Protein AF-A0A2M7Q7H4-F1 (afdb_monomer_lite)

Organism: NCBI:txid1975062

Sequence (60 aa):
MKIGIILQSNKPEHAWNTFRFGITALKAGHQAEIFLMSEGSELDTIPDSENFDISVKVAE

pLDDT: mean 97.27, std 1.38, range [92.12, 98.56]

Radius of gyration: 11.13 Å; chains: 1; bounding box: 21×21×29 Å

InterPro domains:
  IPR027396 DsrEFH-like [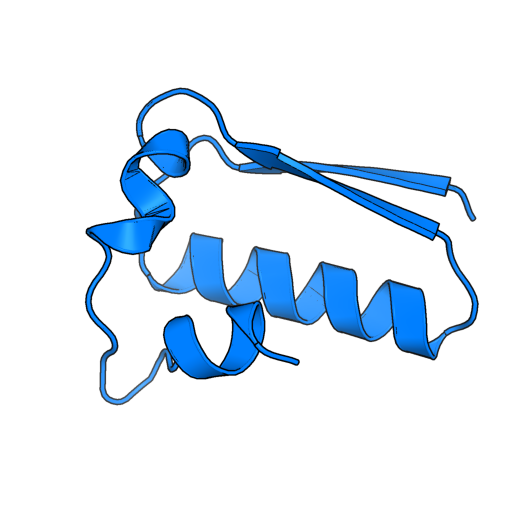SSF75169] (1-40)

Secondary structure (DSSP, 8-state):
-EEEEEE----HHHHHHHHHHHHHHHHTT-EEEEEE-GGGGGGGG----SS--HHHHHT-

Structure (mmCIF, N/CA/C/O backbone):
data_AF-A0A2M7Q7H4-F1
#
_entry.id   AF-A0A2M7Q7H4-F1
#
loop_
_atom_site.group_PDB
_atom_site.id
_atom_site.type_symbol
_atom_site.label_atom_id
_atom_site.label_alt_id
_atom_site.label_comp_id
_atom_site.label_asym_id
_atom_site.label_entity_id
_atom_site.label_seq_id
_atom_site.pdbx_PDB_ins_code
_atom_site.Cartn_x
_atom_site.Cartn_y
_atom_site.Cartn_z
_atom_site.occupancy
_atom_site.B_iso_or_equiv
_atom_site.auth_seq_id
_atom_site.auth_comp_id
_atom_site.auth_asym_id
_atom_site.auth_atom_id
_atom_site.pdbx_PDB_model_num
ATOM 1 N N . MET A 1 1 ? -7.583 8.578 14.606 1.00 96.69 1 MET A N 1
ATOM 2 C CA . MET A 1 1 ? -7.510 9.819 13.793 1.00 96.69 1 MET A CA 1
ATOM 3 C C . MET A 1 1 ? -8.187 9.569 12.447 1.00 96.69 1 MET A C 1
ATOM 5 O O . MET A 1 1 ? -8.478 8.411 12.170 1.00 96.69 1 MET A O 1
ATOM 9 N N . LYS A 1 2 ? -8.448 10.608 11.640 1.00 98.19 2 LYS A N 1
ATOM 10 C CA . LYS A 1 2 ? -8.822 10.465 10.220 1.00 98.19 2 LYS A CA 1
ATOM 11 C C . LYS A 1 2 ? -7.614 10.837 9.366 1.00 98.19 2 LYS A C 1
ATOM 13 O O . LYS A 1 2 ? -7.089 11.934 9.539 1.00 98.19 2 LYS A O 1
ATOM 18 N N . ILE A 1 3 ? -7.156 9.925 8.517 1.00 98.44 3 ILE A N 1
ATOM 19 C CA . ILE A 1 3 ? -5.927 10.065 7.734 1.00 98.44 3 ILE A CA 1
ATOM 20 C C . ILE A 1 3 ? -6.281 9.933 6.254 1.00 98.44 3 ILE A C 1
ATOM 22 O O . ILE A 1 3 ? -6.799 8.902 5.839 1.00 98.44 3 ILE A O 1
ATOM 26 N N . GLY A 1 4 ? -5.992 10.971 5.472 1.00 98.38 4 GLY A N 1
ATOM 27 C CA . GLY A 1 4 ? -6.011 10.908 4.012 1.00 98.38 4 GLY A CA 1
ATOM 28 C C . GLY A 1 4 ? -4.590 10.730 3.487 1.00 98.38 4 GLY A C 1
ATOM 29 O O . GLY A 1 4 ? -3.684 11.439 3.925 1.00 98.38 4 GLY A O 1
ATOM 30 N N . ILE A 1 5 ? -4.389 9.788 2.572 1.00 98.44 5 ILE A N 1
ATOM 31 C CA . ILE A 1 5 ? -3.100 9.505 1.936 1.00 98.44 5 ILE A CA 1
ATOM 32 C C . ILE A 1 5 ? -3.281 9.684 0.433 1.00 98.44 5 ILE A C 1
ATOM 34 O O . ILE A 1 5 ? -4.222 9.143 -0.134 1.00 98.44 5 ILE A O 1
ATOM 38 N N . ILE A 1 6 ? -2.390 10.425 -0.223 1.00 98.31 6 ILE A N 1
ATOM 39 C CA . ILE A 1 6 ? -2.406 10.569 -1.682 1.00 98.31 6 ILE A CA 1
ATOM 40 C C . ILE A 1 6 ? -1.237 9.766 -2.245 1.00 98.31 6 ILE A C 1
ATOM 42 O O . ILE A 1 6 ? -0.083 10.052 -1.925 1.00 98.31 6 ILE A O 1
ATOM 46 N N . LEU A 1 7 ? -1.534 8.784 -3.095 1.00 98.38 7 LEU A N 1
ATOM 47 C CA . LEU A 1 7 ? -0.529 8.029 -3.836 1.00 98.38 7 LEU A CA 1
ATOM 48 C C . LEU A 1 7 ? -0.514 8.512 -5.287 1.00 98.38 7 LEU A C 1
ATOM 50 O O . LEU A 1 7 ? -1.455 8.268 -6.038 1.00 98.38 7 LEU A O 1
ATOM 54 N N . GLN A 1 8 ? 0.563 9.205 -5.668 1.00 98.12 8 GLN A N 1
ATOM 55 C CA . GLN A 1 8 ? 0.758 9.731 -7.028 1.00 98.12 8 GLN A CA 1
ATOM 56 C C . GLN A 1 8 ? 1.797 8.965 -7.858 1.00 98.12 8 GLN A C 1
ATOM 58 O O . GLN A 1 8 ? 2.024 9.317 -9.011 1.00 98.12 8 GLN A O 1
ATOM 63 N N . SER A 1 9 ? 2.460 7.966 -7.268 1.00 97.06 9 SER A N 1
ATOM 64 C CA . SER A 1 9 ? 3.606 7.262 -7.851 1.00 97.06 9 SER A CA 1
ATOM 65 C C . SER A 1 9 ? 3.316 5.775 -7.985 1.00 97.06 9 SER A C 1
ATOM 67 O O . SER A 1 9 ? 2.719 5.188 -7.085 1.00 97.06 9 SER A O 1
ATOM 69 N N . ASN A 1 10 ? 3.819 5.165 -9.057 1.00 96.25 10 ASN A N 1
ATOM 70 C CA . ASN A 1 10 ? 3.761 3.720 -9.282 1.00 96.25 10 ASN A CA 1
ATOM 71 C C . ASN A 1 10 ? 5.038 2.968 -8.855 1.00 96.25 10 ASN A C 1
ATOM 73 O O . ASN A 1 10 ? 5.221 1.802 -9.205 1.00 96.25 10 ASN A O 1
ATOM 77 N N . LYS A 1 11 ? 5.948 3.609 -8.108 1.00 97.44 11 LYS A N 1
ATOM 78 C CA . LYS A 1 11 ? 7.126 2.912 -7.575 1.00 97.44 11 LYS A CA 1
ATOM 79 C C . LYS A 1 11 ? 6.673 1.819 -6.598 1.00 97.44 11 LYS A C 1
ATOM 81 O O . LYS A 1 11 ? 5.968 2.161 -5.644 1.00 97.44 11 LYS A O 1
ATOM 86 N N . PRO A 1 12 ? 7.127 0.559 -6.752 1.00 97.50 12 PRO A N 1
ATOM 87 C CA . PRO A 1 12 ? 6.686 -0.541 -5.897 1.00 97.50 12 PRO A CA 1
ATOM 88 C C . PRO A 1 12 ? 6.836 -0.259 -4.398 1.00 97.50 12 PRO A C 1
ATOM 90 O O . PRO A 1 12 ? 5.897 -0.449 -3.632 1.00 97.50 12 PRO A O 1
ATOM 93 N N . GLU A 1 13 ? 7.978 0.302 -3.991 1.00 97.69 13 GLU A N 1
ATOM 94 C CA . GLU A 1 13 ? 8.235 0.694 -2.601 1.00 97.69 13 GLU A CA 1
ATOM 95 C C . GLU A 1 13 ? 7.210 1.706 -2.072 1.00 97.69 13 GLU A C 1
ATOM 97 O O . GLU A 1 13 ? 6.753 1.598 -0.934 1.00 97.69 13 GLU A O 1
ATOM 102 N N . HIS A 1 14 ? 6.842 2.699 -2.886 1.00 97.94 14 HIS A N 1
ATOM 103 C CA . HIS A 1 14 ? 5.910 3.746 -2.477 1.00 97.94 14 HIS A CA 1
ATOM 104 C C . HIS A 1 14 ? 4.506 3.173 -2.294 1.00 97.94 14 HIS A C 1
ATOM 106 O O . HIS A 1 14 ? 3.907 3.384 -1.242 1.00 97.94 14 HIS A O 1
ATOM 112 N N . ALA A 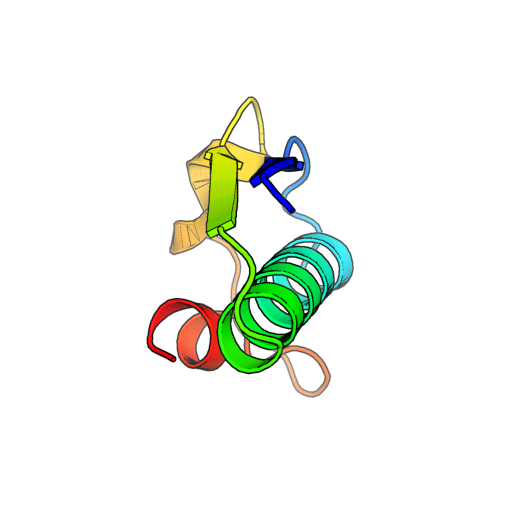1 15 ? 4.015 2.410 -3.276 1.00 97.88 15 ALA A N 1
ATOM 113 C CA . ALA A 1 15 ? 2.719 1.744 -3.184 1.00 97.88 15 ALA A CA 1
ATOM 114 C C . ALA A 1 15 ? 2.671 0.827 -1.954 1.00 97.88 15 ALA A C 1
ATOM 116 O O . ALA A 1 15 ? 1.790 0.958 -1.104 1.00 97.88 15 ALA A O 1
ATOM 117 N N . TRP A 1 16 ? 3.684 -0.025 -1.792 1.00 98.25 16 TRP A N 1
ATOM 118 C CA . TRP A 1 16 ? 3.774 -0.958 -0.675 1.00 98.25 16 TRP A CA 1
ATOM 119 C C . TRP A 1 16 ? 3.795 -0.262 0.694 1.00 98.25 16 TRP A C 1
ATOM 121 O O . TRP A 1 16 ? 3.041 -0.632 1.598 1.00 98.25 16 TRP A O 1
ATOM 131 N N . ASN A 1 17 ? 4.606 0.790 0.852 1.00 98.31 17 ASN A N 1
ATOM 132 C CA . ASN A 1 17 ? 4.663 1.568 2.089 1.00 98.31 17 ASN A CA 1
ATOM 133 C C . ASN A 1 17 ? 3.347 2.312 2.369 1.00 98.31 17 ASN A C 1
ATOM 135 O O . ASN A 1 17 ? 2.931 2.388 3.528 1.00 98.31 17 ASN A O 1
ATOM 139 N N . THR A 1 18 ? 2.663 2.817 1.336 1.00 98.44 18 THR A N 1
ATOM 140 C CA . THR A 1 18 ? 1.343 3.449 1.469 1.00 98.44 18 THR A CA 1
ATOM 141 C C . THR A 1 18 ? 0.316 2.478 2.046 1.00 98.44 18 THR A C 1
ATOM 143 O O . THR A 1 18 ? -0.326 2.813 3.047 1.00 98.44 18 THR A O 1
ATOM 146 N N . PHE A 1 19 ? 0.199 1.266 1.495 1.00 98.12 19 PHE A N 1
ATOM 147 C CA . PHE A 1 19 ? -0.730 0.267 2.030 1.00 98.12 19 PHE A CA 1
ATOM 148 C C . PHE A 1 19 ? -0.325 -0.193 3.427 1.00 98.12 19 PHE A C 1
ATOM 150 O O . PHE A 1 19 ? -1.161 -0.206 4.328 1.00 98.12 19 PHE A O 1
ATOM 157 N N . ARG A 1 20 ? 0.965 -0.463 3.672 1.00 98.12 20 ARG A N 1
ATOM 158 C CA . ARG A 1 20 ? 1.450 -0.810 5.018 1.00 98.12 20 ARG A CA 1
ATOM 159 C C . ARG A 1 20 ? 1.083 0.230 6.068 1.00 98.12 20 ARG A C 1
ATOM 161 O O . ARG A 1 20 ? 0.674 -0.138 7.172 1.00 98.12 20 ARG A O 1
ATOM 168 N N . PHE A 1 21 ? 1.239 1.513 5.753 1.00 98.50 21 PHE A N 1
ATOM 169 C CA . PHE A 1 21 ? 0.878 2.588 6.667 1.00 98.50 21 PHE A CA 1
ATOM 170 C C . PHE A 1 21 ? -0.640 2.662 6.879 1.00 98.50 21 PHE A C 1
ATOM 172 O O . PHE A 1 21 ? -1.081 2.707 8.027 1.00 98.50 21 PHE A O 1
ATOM 179 N N . GLY A 1 22 ? -1.432 2.591 5.802 1.00 98.50 22 GLY A N 1
ATOM 180 C CA . GLY A 1 22 ? -2.896 2.568 5.868 1.00 98.50 22 GLY A CA 1
ATOM 181 C C . GLY A 1 22 ? -3.427 1.425 6.737 1.00 98.50 22 GLY A C 1
ATOM 182 O O . GLY A 1 22 ? -4.156 1.668 7.695 1.00 98.50 22 GLY A O 1
ATOM 183 N N . ILE A 1 23 ? -2.972 0.196 6.487 1.00 98.38 23 ILE A N 1
ATOM 184 C CA . ILE A 1 23 ? -3.320 -1.000 7.270 1.00 98.38 23 ILE A CA 1
ATOM 185 C C . ILE A 1 23 ? -2.935 -0.827 8.741 1.00 98.38 23 IL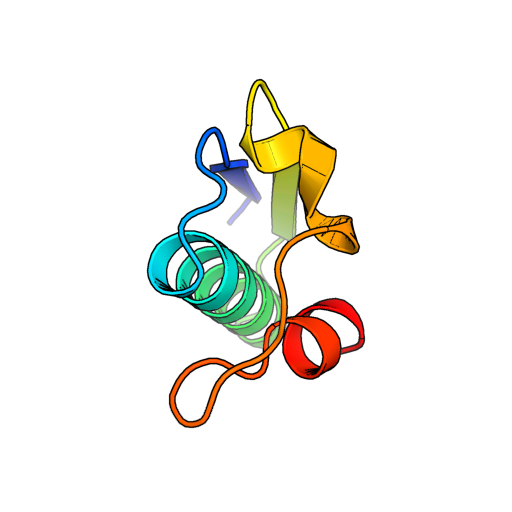E A C 1
ATOM 187 O O . ILE A 1 23 ? -3.719 -1.134 9.638 1.00 98.38 23 ILE A O 1
ATOM 191 N N . THR A 1 24 ? -1.730 -0.320 9.017 1.00 98.50 24 THR A N 1
ATOM 192 C CA . THR A 1 24 ? -1.271 -0.097 10.397 1.00 98.50 24 THR A CA 1
ATOM 193 C C . THR A 1 24 ? -2.159 0.920 11.112 1.00 98.50 24 THR A C 1
ATOM 195 O O . THR A 1 24 ? -2.533 0.705 12.265 1.00 98.50 24 THR A O 1
ATOM 198 N N . ALA A 1 25 ? -2.548 1.999 10.429 1.00 98.56 25 ALA A N 1
ATOM 199 C CA . ALA A 1 25 ? -3.475 2.984 10.968 1.00 98.56 25 ALA A CA 1
ATOM 200 C C . ALA A 1 25 ? -4.852 2.367 11.265 1.00 98.56 25 ALA A C 1
ATOM 202 O O . ALA A 1 25 ? -5.394 2.592 12.348 1.00 98.56 25 ALA A O 1
ATOM 203 N N . LEU A 1 26 ? -5.386 1.544 10.355 1.00 98.19 26 LEU A N 1
ATOM 204 C CA . LEU A 1 26 ? -6.642 0.820 10.573 1.00 98.19 26 LEU A CA 1
ATOM 205 C C . LEU A 1 26 ? -6.549 -0.107 11.796 1.00 98.19 26 LEU A C 1
ATOM 207 O O . LEU A 1 26 ? -7.402 -0.047 12.681 1.00 98.19 26 LEU A O 1
ATOM 211 N N . LYS A 1 27 ? -5.468 -0.891 11.914 1.00 98.12 27 LYS A N 1
ATOM 212 C CA . LYS A 1 27 ? -5.209 -1.774 13.068 1.00 98.12 27 LYS A CA 1
ATOM 213 C C . LYS A 1 27 ? -5.062 -1.012 14.388 1.00 98.12 27 LYS A C 1
ATOM 215 O O . LYS A 1 27 ? -5.427 -1.535 15.436 1.00 98.12 27 LYS A O 1
ATOM 220 N N . ALA A 1 28 ? -4.580 0.228 14.348 1.00 98.44 28 ALA A N 1
ATOM 221 C CA . ALA A 1 28 ? -4.509 1.121 15.505 1.00 98.44 28 ALA A CA 1
ATOM 222 C C . ALA A 1 28 ? -5.855 1.802 15.851 1.00 98.44 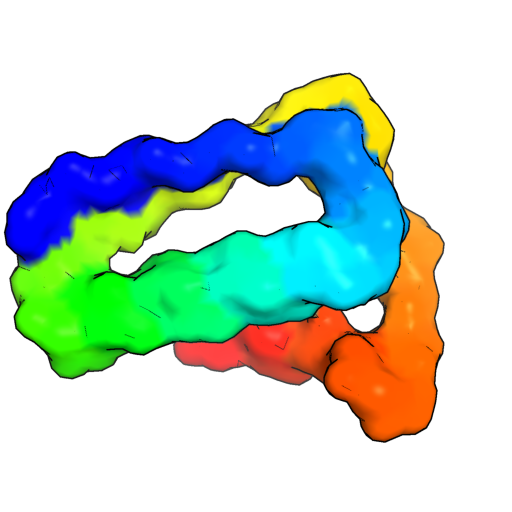28 ALA A C 1
ATOM 224 O O . ALA A 1 28 ? -5.900 2.690 16.705 1.00 98.44 28 ALA A O 1
ATOM 225 N N . GLY A 1 29 ? -6.961 1.429 15.194 1.00 98.44 29 GLY A N 1
ATOM 226 C CA . GLY A 1 29 ? -8.286 2.009 15.426 1.00 98.44 29 GLY A CA 1
ATOM 227 C C . GLY A 1 29 ? -8.449 3.410 14.831 1.00 98.44 29 GLY A C 1
ATOM 228 O O . GLY A 1 29 ? -9.212 4.233 15.344 1.00 98.44 29 GLY A O 1
ATOM 229 N N . HIS A 1 30 ? -7.684 3.746 13.793 1.00 98.56 30 HIS A N 1
ATOM 230 C CA . HIS A 1 30 ? -7.846 4.985 13.036 1.00 98.56 30 HIS A CA 1
ATOM 231 C C . HIS A 1 30 ? -8.620 4.736 11.739 1.00 98.56 30 HIS A C 1
ATOM 233 O O . HIS A 1 30 ? -8.746 3.607 11.284 1.00 98.56 30 HIS A O 1
ATOM 239 N N . GLN A 1 31 ? -9.136 5.806 11.137 1.00 98.38 31 GLN A N 1
ATOM 240 C CA . GLN A 1 31 ? -9.686 5.778 9.787 1.00 98.38 31 GLN A CA 1
ATOM 241 C C . GLN A 1 31 ? -8.587 6.203 8.810 1.00 98.38 31 GLN A C 1
ATOM 243 O O . GLN A 1 31 ? -7.948 7.237 9.030 1.00 98.38 31 GLN A O 1
ATOM 248 N N . ALA A 1 32 ? -8.396 5.433 7.743 1.00 98.19 32 ALA A N 1
ATOM 249 C CA . ALA A 1 32 ? -7.472 5.738 6.661 1.00 98.19 32 ALA A CA 1
ATOM 250 C C . ALA A 1 32 ? -8.204 5.667 5.316 1.00 98.19 32 ALA A C 1
ATOM 252 O O . ALA A 1 32 ? -8.992 4.752 5.092 1.00 98.19 32 ALA A O 1
ATOM 253 N N . GLU A 1 33 ? -7.942 6.633 4.443 1.00 98.31 33 GLU A N 1
ATOM 254 C CA . GLU A 1 33 ? -8.459 6.685 3.077 1.00 98.31 33 GLU A CA 1
ATOM 255 C C . GLU A 1 33 ? -7.297 6.994 2.131 1.00 98.31 33 GLU A C 1
ATOM 257 O O . GLU A 1 33 ? -6.515 7.916 2.381 1.00 98.31 33 GLU A O 1
ATOM 262 N N . ILE A 1 34 ? -7.152 6.192 1.077 1.00 98.12 34 ILE A N 1
ATOM 263 C CA . ILE A 1 34 ? -6.082 6.330 0.088 1.00 98.12 34 ILE A CA 1
ATOM 264 C C . ILE A 1 34 ? -6.701 6.838 -1.213 1.00 98.12 34 ILE A C 1
ATOM 266 O O . ILE A 1 34 ? -7.576 6.194 -1.784 1.00 98.12 34 ILE A O 1
ATOM 270 N N . PHE A 1 35 ? -6.217 7.977 -1.693 1.00 98.25 35 PHE A N 1
ATOM 271 C CA . PHE A 1 35 ? -6.581 8.564 -2.974 1.00 98.25 35 PHE A CA 1
ATOM 272 C C . PHE A 1 35 ? -5.493 8.246 -3.996 1.00 98.25 35 PHE A C 1
ATOM 274 O O . PHE A 1 35 ? -4.354 8.706 -3.874 1.00 98.25 35 PHE A O 1
ATOM 281 N N . LEU A 1 36 ? -5.853 7.456 -5.003 1.00 98.00 36 LEU A N 1
ATOM 282 C CA . LEU A 1 36 ? -4.980 7.129 -6.124 1.00 98.00 36 LEU A CA 1
ATOM 283 C C . LEU A 1 36 ? -5.092 8.217 -7.193 1.00 98.00 36 LEU A C 1
ATOM 285 O O . LEU A 1 36 ? -6.194 8.580 -7.605 1.00 98.00 36 LEU A O 1
ATOM 289 N N . MET A 1 37 ? -3.959 8.760 -7.630 1.00 97.75 37 MET A N 1
ATOM 290 C CA . MET A 1 37 ? -3.904 9.820 -8.639 1.00 97.75 37 MET A CA 1
ATOM 291 C C . MET A 1 37 ? -2.681 9.646 -9.542 1.00 97.75 37 MET A C 1
ATOM 293 O O . MET A 1 37 ? -1.700 9.029 -9.135 1.00 97.75 37 MET A O 1
ATOM 297 N N . SER A 1 38 ? -2.692 10.259 -10.728 1.00 97.38 38 SER A N 1
ATOM 298 C CA . SER A 1 38 ? -1.553 10.237 -11.663 1.00 97.38 38 SER A CA 1
ATOM 299 C C . SER A 1 38 ? -1.050 8.803 -11.901 1.00 97.38 38 SER A C 1
ATOM 301 O O . SER A 1 38 ? -1.856 7.919 -12.136 1.00 97.38 38 SER A O 1
ATOM 303 N N . GLU A 1 39 ? 0.251 8.523 -11.797 1.00 97.56 39 GLU A N 1
ATOM 304 C CA . GLU A 1 39 ? 0.779 7.159 -11.964 1.00 97.56 39 GLU A CA 1
ATOM 305 C C . GLU A 1 39 ? 0.257 6.184 -10.897 1.00 97.56 39 GLU A C 1
ATOM 307 O O . GLU A 1 39 ? 0.167 4.987 -11.143 1.00 97.56 39 GLU A O 1
ATOM 312 N N . GLY A 1 40 ? -0.116 6.686 -9.718 1.00 96.75 40 GLY A N 1
ATOM 313 C CA . GLY A 1 40 ? -0.691 5.872 -8.651 1.00 96.75 40 GLY A CA 1
ATOM 314 C C . GLY A 1 40 ? -2.078 5.310 -8.977 1.00 96.75 40 GLY A C 1
ATOM 315 O O . GLY A 1 40 ? -2.500 4.375 -8.302 1.00 96.75 40 GLY A O 1
ATOM 316 N N . SER A 1 41 ? -2.787 5.832 -9.993 1.00 97.25 41 SER A N 1
ATOM 317 C CA . SER A 1 41 ? -4.057 5.240 -10.448 1.00 97.25 41 SER A CA 1
ATOM 318 C C . SER A 1 41 ? -3.873 3.928 -11.202 1.00 97.25 41 SER A C 1
ATOM 320 O O . SER A 1 41 ? -4.806 3.138 -11.265 1.00 97.25 41 SER A O 1
ATOM 322 N N . GLU A 1 42 ? -2.673 3.662 -11.714 1.00 96.88 42 GLU A N 1
ATOM 323 C CA . GLU A 1 42 ? -2.324 2.420 -12.410 1.00 96.88 42 GLU A CA 1
ATOM 324 C C . GLU A 1 42 ? -1.852 1.334 -11.425 1.00 96.88 42 GLU A C 1
ATOM 326 O O . GLU A 1 42 ? -0.983 0.528 -11.752 1.00 96.88 42 GLU A O 1
ATOM 331 N N . LEU A 1 43 ? -2.383 1.325 -10.196 1.00 96.19 43 LEU A N 1
ATOM 332 C CA . LEU A 1 43 ? -1.963 0.427 -9.112 1.00 96.19 43 LEU A CA 1
ATOM 333 C C . LEU A 1 43 ? -1.943 -1.045 -9.542 1.00 96.19 43 LEU A C 1
ATOM 335 O O . LEU A 1 43 ? -0.985 -1.756 -9.251 1.00 96.19 43 LEU A O 1
ATOM 339 N N . ASP A 1 44 ? -2.964 -1.472 -10.280 1.00 94.00 44 ASP A N 1
ATOM 340 C CA . ASP A 1 44 ? -3.120 -2.856 -10.739 1.00 94.00 44 ASP A CA 1
ATOM 341 C C . ASP A 1 44 ? -2.033 -3.282 -11.742 1.00 94.00 44 ASP A C 1
ATOM 343 O O . ASP A 1 44 ? -1.865 -4.467 -12.027 1.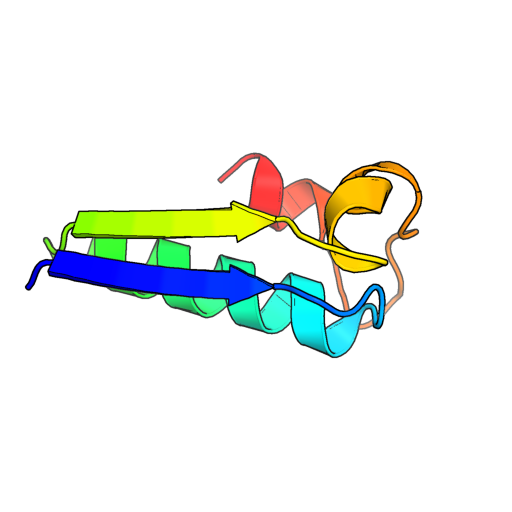00 94.00 44 ASP A O 1
ATOM 347 N N . THR A 1 45 ? -1.280 -2.323 -12.288 1.00 95.75 45 THR A N 1
ATOM 348 C CA . THR A 1 45 ? -0.173 -2.573 -13.220 1.00 95.75 45 THR A CA 1
ATOM 349 C C . THR A 1 45 ? 1.175 -2.739 -12.519 1.00 95.75 45 THR A C 1
ATOM 351 O O . THR A 1 45 ? 2.140 -3.154 -13.163 1.00 95.75 45 THR A O 1
ATOM 354 N N . ILE A 1 46 ? 1.268 -2.420 -11.222 1.00 95.88 46 ILE A N 1
ATOM 355 C CA . ILE A 1 46 ? 2.519 -2.510 -10.467 1.00 95.88 46 ILE A CA 1
ATOM 356 C C . ILE A 1 46 ? 2.764 -3.982 -10.108 1.00 95.88 46 ILE A C 1
ATOM 358 O O . ILE A 1 46 ? 1.996 -4.549 -9.330 1.00 95.88 46 ILE A O 1
ATOM 362 N N . PRO A 1 47 ? 3.819 -4.624 -10.642 1.00 94.94 47 PRO A N 1
ATOM 363 C CA . PRO A 1 47 ? 4.085 -6.019 -10.339 1.00 94.94 47 PRO A CA 1
ATOM 364 C C . PRO A 1 47 ? 4.618 -6.166 -8.915 1.00 94.94 47 PRO A C 1
ATOM 366 O O . PRO A 1 47 ? 5.391 -5.332 -8.428 1.00 94.94 47 PRO A O 1
ATOM 369 N N . ASP A 1 48 ? 4.277 -7.285 -8.285 1.00 96.75 48 ASP A N 1
ATOM 370 C CA . ASP A 1 48 ? 4.970 -7.713 -7.078 1.00 96.75 48 ASP A CA 1
ATOM 371 C C . ASP A 1 48 ? 6.451 -7.988 -7.374 1.00 96.75 48 ASP A C 1
ATOM 373 O O . ASP A 1 48 ? 6.859 -8.314 -8.494 1.00 96.75 48 ASP A O 1
ATOM 377 N N . SER A 1 49 ? 7.272 -7.871 -6.338 1.00 94.69 49 SER A N 1
ATOM 378 C CA . SER A 1 49 ? 8.703 -8.161 -6.395 1.00 94.69 49 SER A CA 1
ATOM 379 C C . SER A 1 49 ? 9.149 -8.905 -5.140 1.00 94.69 49 SER A C 1
ATOM 381 O O . SER A 1 49 ? 8.388 -9.024 -4.184 1.00 94.69 49 SER A O 1
ATOM 383 N N . GLU A 1 50 ? 10.407 -9.357 -5.108 1.00 94.88 50 GLU A N 1
ATOM 384 C CA . GLU A 1 50 ? 11.000 -10.016 -3.933 1.00 94.88 50 GLU A CA 1
ATOM 385 C C . GLU A 1 50 ? 10.841 -9.194 -2.641 1.00 94.88 50 GLU A C 1
ATOM 387 O O . GLU A 1 50 ? 10.613 -9.758 -1.575 1.00 94.88 50 GLU A O 1
ATOM 392 N N . ASN A 1 51 ? 10.918 -7.862 -2.739 1.00 95.94 51 ASN A N 1
ATOM 393 C CA . ASN A 1 51 ? 10.877 -6.970 -1.577 1.00 95.94 51 ASN A CA 1
ATOM 394 C C . ASN A 1 51 ? 9.499 -6.341 -1.323 1.00 95.94 51 ASN A C 1
ATOM 396 O O . ASN A 1 51 ? 9.288 -5.771 -0.253 1.00 95.94 51 ASN A O 1
ATOM 400 N N . PHE A 1 52 ? 8.582 -6.398 -2.294 1.00 97.69 52 PHE A N 1
ATOM 401 C CA . PHE A 1 52 ? 7.318 -5.660 -2.254 1.00 97.69 52 PHE A CA 1
ATOM 402 C C . PHE A 1 52 ? 6.169 -6.531 -2.775 1.00 97.69 52 PHE A C 1
ATOM 404 O O . PHE A 1 52 ? 5.999 -6.674 -3.985 1.00 97.69 52 PHE A O 1
ATOM 411 N N . ASP A 1 53 ? 5.386 -7.084 -1.848 1.00 96.69 53 ASP A N 1
ATOM 412 C CA . ASP A 1 53 ? 4.171 -7.879 -2.070 1.00 96.69 53 ASP A CA 1
ATOM 413 C C . ASP A 1 53 ? 2.919 -6.982 -2.037 1.00 96.69 53 ASP A C 1
ATOM 415 O O . ASP A 1 53 ? 2.104 -7.013 -1.116 1.00 96.69 53 ASP A O 1
ATOM 419 N N . ILE A 1 54 ? 2.789 -6.103 -3.028 1.00 97.12 54 ILE A N 1
ATOM 420 C CA . ILE A 1 54 ? 1.750 -5.066 -3.073 1.00 97.12 54 ILE A CA 1
ATOM 421 C C . ILE A 1 54 ? 0.363 -5.694 -3.184 1.00 97.12 54 ILE A C 1
ATOM 423 O O . ILE A 1 54 ? -0.541 -5.274 -2.464 1.00 97.12 54 ILE A O 1
ATOM 427 N N . SER A 1 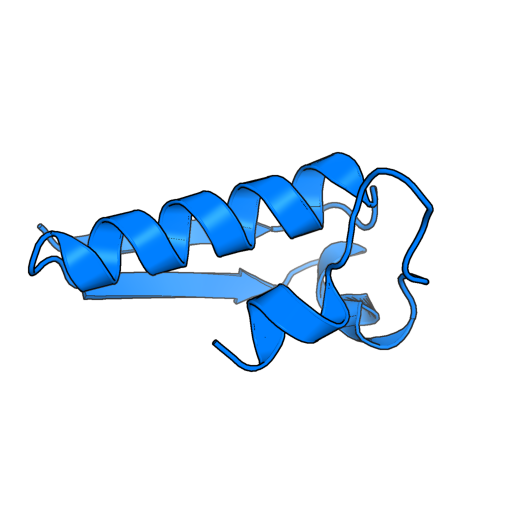55 ? 0.201 -6.722 -4.022 1.00 96.25 55 SER A N 1
ATOM 428 C CA . SER A 1 55 ? -1.088 -7.405 -4.202 1.00 96.25 55 SER A CA 1
ATOM 429 C C . SER A 1 55 ? -1.620 -7.984 -2.885 1.00 96.25 55 SER A C 1
ATOM 431 O O . SER A 1 55 ? -2.809 -7.872 -2.582 1.00 96.25 55 SER A O 1
ATOM 433 N N . VAL A 1 56 ? -0.720 -8.514 -2.050 1.00 97.00 56 VAL A N 1
ATOM 434 C CA . VAL A 1 56 ? -1.037 -9.022 -0.711 1.00 97.00 56 VAL A CA 1
ATOM 435 C C . VAL A 1 56 ? -1.501 -7.887 0.195 1.00 97.00 56 VAL A C 1
ATOM 437 O O . VAL A 1 56 ? -2.478 -8.052 0.920 1.00 97.00 56 VAL A O 1
ATOM 440 N N . LYS A 1 57 ? -0.843 -6.722 0.145 1.00 96.44 57 LYS A N 1
ATOM 441 C CA . LYS A 1 57 ? -1.230 -5.561 0.960 1.00 96.44 57 LYS A CA 1
ATOM 442 C C . LYS A 1 57 ? -2.554 -4.935 0.534 1.00 96.44 57 LYS A C 1
ATOM 444 O O . LYS A 1 57 ? -3.260 -4.425 1.390 1.00 96.44 57 LYS A O 1
ATOM 449 N N . VAL A 1 58 ? -2.910 -4.972 -0.746 1.00 94.56 58 VAL A N 1
ATOM 450 C CA . VAL A 1 58 ? -4.208 -4.455 -1.215 1.00 94.56 58 VAL A CA 1
ATOM 451 C C . VAL A 1 58 ? -5.375 -5.320 -0.718 1.00 94.56 58 VAL A C 1
ATOM 453 O O . VAL A 1 58 ? -6.463 -4.799 -0.485 1.00 94.56 58 VAL A O 1
ATOM 456 N N . ALA A 1 59 ? -5.156 -6.625 -0.539 1.00 94.62 59 ALA A N 1
ATOM 457 C CA . ALA A 1 59 ? -6.180 -7.570 -0.094 1.00 94.62 59 ALA A CA 1
ATOM 458 C C . ALA A 1 59 ? -6.337 -7.684 1.441 1.00 94.62 59 ALA A C 1
ATOM 460 O O . ALA A 1 59 ? -7.256 -8.369 1.893 1.00 94.62 59 ALA A O 1
ATOM 461 N N . GLU A 1 60 ? -5.436 -7.074 2.222 1.00 92.12 60 GLU A N 1
ATOM 462 C CA . GLU A 1 60 ? -5.373 -7.141 3.698 1.00 92.12 60 GLU A CA 1
ATOM 463 C C . GLU A 1 60 ? -6.320 -6.144 4.387 1.00 92.12 60 GLU A C 1
ATOM 465 O O . GLU A 1 60 ? -7.001 -6.566 5.351 1.00 92.12 60 GLU A O 1
#

Foldseek 3Di:
DEEEAEDADLDLVSLQVLLVVCVVCVVVVYHYDYHQHHNSVVNVVRDADPVGPNVVSVVD